Protein AF-A0A368TLS4-F1 (afdb_monomer_lite)

Secondary structure (DSSP, 8-state):
-----TTT-----------TT-------------------------HHHHHHHHHHTTEEEEEEEETT-SSPPP-TT---EEEEEEE-----

Radius of gyration: 27.34 Å; chains: 1; bounding box: 35×42×76 Å

Foldseek 3Di:
DDDDDPPDDPWDFDFDDDDPPDDGDGDTDPPDDPDDDDDDDDDDDDPVVVCVVQVVVQKAWPDKAAVPDRPHDDDPVRPHIDTDIDRHPDPD

pLDDT: mean 74.11, std 21.14, range [28.0, 95.75]

Structure (mmCIF, N/CA/C/O backbone):
data_AF-A0A368TLS4-F1
#
_entry.id   AF-A0A368TLS4-F1
#
loop_
_atom_site.group_PDB
_atom_site.id
_atom_site.type_symbol
_atom_site.label_atom_id
_atom_site.label_alt_id
_atom_site.label_comp_id
_atom_site.label_asym_id
_atom_site.label_entity_id
_atom_site.label_seq_id
_atom_site.pdbx_PDB_ins_code
_atom_site.Cartn_x
_atom_site.Cartn_y
_atom_site.Cartn_z
_atom_site.occupancy
_atom_site.B_iso_or_equiv
_atom_site.auth_seq_id
_atom_site.auth_comp_id
_atom_site.auth_asym_id
_atom_site.auth_atom_id
_atom_site.pdbx_PDB_model_num
ATOM 1 N N . MET A 1 1 ? 12.125 28.311 -45.182 1.00 28.34 1 MET A N 1
ATOM 2 C CA . MET A 1 1 ? 12.219 29.002 -43.880 1.00 28.34 1 MET A CA 1
ATOM 3 C C . MET A 1 1 ? 11.992 27.934 -42.823 1.00 28.34 1 MET A C 1
ATOM 5 O O . MET A 1 1 ? 10.886 27.421 -42.753 1.00 28.34 1 MET A O 1
ATOM 9 N N . ASN A 1 2 ? 13.045 27.489 -42.133 1.00 28.00 2 ASN A N 1
ATOM 10 C CA . ASN A 1 2 ? 12.958 26.377 -41.182 1.00 28.00 2 ASN A CA 1
ATOM 11 C C . ASN A 1 2 ? 12.849 26.945 -39.768 1.00 28.00 2 ASN A C 1
ATOM 13 O O . ASN A 1 2 ? 13.796 27.551 -39.275 1.00 28.00 2 ASN A O 1
ATOM 17 N N . PHE A 1 3 ? 11.692 26.756 -39.141 1.00 40.56 3 PHE A N 1
ATOM 18 C CA . PHE A 1 3 ? 11.476 27.050 -37.730 1.00 40.56 3 PHE A CA 1
ATOM 19 C C . PHE A 1 3 ? 11.602 25.752 -36.941 1.00 40.56 3 PHE A C 1
ATOM 21 O O . PHE A 1 3 ? 10.625 25.024 -36.831 1.00 40.56 3 PHE A O 1
ATOM 28 N N . VAL A 1 4 ? 12.784 25.454 -36.401 1.00 41.09 4 VAL A N 1
ATOM 29 C CA . VAL A 1 4 ? 12.911 24.508 -35.282 1.00 41.09 4 VAL A CA 1
ATOM 30 C C . VAL A 1 4 ? 14.085 24.957 -34.410 1.00 41.09 4 VAL A C 1
ATOM 32 O O . VAL A 1 4 ? 15.205 25.116 -34.900 1.00 41.09 4 VAL A O 1
ATOM 35 N N . SER A 1 5 ? 13.812 25.199 -33.124 1.00 39.91 5 SER A N 1
ATOM 36 C CA . SER A 1 5 ? 14.828 25.450 -32.097 1.00 39.91 5 SER A CA 1
ATOM 37 C C . SER A 1 5 ? 15.727 24.219 -31.955 1.00 39.91 5 SER A C 1
ATOM 39 O O . SER A 1 5 ? 15.235 23.108 -31.778 1.00 39.91 5 SER A O 1
ATOM 41 N N . LYS A 1 6 ? 17.049 24.411 -32.030 1.00 46.81 6 LYS A N 1
ATOM 42 C CA . LYS A 1 6 ? 18.054 23.334 -31.958 1.00 46.81 6 LYS A CA 1
ATOM 43 C C . LYS A 1 6 ? 18.153 22.654 -30.585 1.00 46.81 6 LYS A C 1
ATOM 45 O O . LYS A 1 6 ? 18.894 21.683 -30.473 1.00 46.81 6 LYS A O 1
ATOM 50 N N . GLN A 1 7 ? 17.500 23.185 -29.551 1.00 51.84 7 GLN A N 1
ATOM 51 C CA . GLN A 1 7 ? 17.843 22.851 -28.168 1.00 51.84 7 GLN A CA 1
ATOM 52 C C . GLN A 1 7 ? 17.041 21.710 -27.537 1.00 51.84 7 GLN A C 1
ATOM 54 O O . GLN A 1 7 ? 17.596 21.069 -26.654 1.00 51.84 7 GLN A O 1
ATOM 59 N N . ASP A 1 8 ? 15.851 21.357 -28.038 1.00 46.44 8 ASP A N 1
ATOM 60 C CA . ASP A 1 8 ? 15.004 20.375 -27.333 1.00 46.44 8 ASP A CA 1
ATOM 61 C C . ASP A 1 8 ? 14.661 19.101 -28.123 1.00 46.44 8 ASP A C 1
ATOM 63 O O . ASP A 1 8 ? 14.313 18.093 -27.514 1.00 46.44 8 ASP A O 1
ATOM 67 N N . TYR A 1 9 ? 14.805 19.073 -29.458 1.00 50.44 9 TYR A N 1
ATOM 68 C CA . TYR A 1 9 ? 14.453 17.884 -30.253 1.00 50.44 9 TYR A CA 1
ATOM 69 C C . TYR A 1 9 ? 15.354 17.711 -31.492 1.00 50.44 9 TYR A C 1
ATOM 71 O O . TYR A 1 9 ? 15.523 18.659 -32.259 1.00 50.44 9 TYR A O 1
ATOM 79 N N . PRO A 1 10 ? 15.898 16.505 -31.766 1.00 45.50 10 PRO A N 1
ATOM 80 C CA . PRO A 1 10 ? 16.755 16.249 -32.931 1.00 45.50 10 PRO A CA 1
ATOM 81 C C . PRO A 1 10 ? 15.981 16.067 -34.251 1.00 45.50 10 PRO A C 1
ATOM 83 O O . PRO A 1 10 ? 16.580 15.744 -35.275 1.00 45.50 10 PRO A O 1
ATOM 86 N N . LEU A 1 11 ? 14.659 16.255 -34.259 1.00 50.75 11 LEU A N 1
ATOM 87 C CA . LEU A 1 11 ? 13.830 16.068 -35.449 1.00 50.75 11 LEU A CA 1
ATOM 88 C C . LEU A 1 11 ? 13.985 17.259 -36.402 1.00 50.75 11 LEU A C 1
ATOM 90 O O . LEU A 1 11 ? 13.336 18.293 -36.252 1.00 50.75 11 LEU A O 1
ATOM 94 N N . GLN A 1 12 ? 14.844 17.107 -37.409 1.00 52.84 12 GLN A N 1
ATOM 95 C CA . GLN A 1 12 ? 14.928 18.047 -38.524 1.00 52.84 12 GLN A CA 1
ATOM 96 C C . GLN A 1 12 ? 13.993 17.602 -39.649 1.00 52.84 12 GLN A C 1
ATOM 98 O O . GLN A 1 12 ? 14.213 16.583 -40.300 1.00 52.84 12 GLN A O 1
ATOM 103 N N . VAL A 1 13 ? 12.951 18.392 -39.906 1.00 50.94 13 VAL A N 1
ATOM 104 C CA . VAL A 1 13 ? 12.100 18.216 -41.087 1.00 50.94 13 VAL A CA 1
ATOM 105 C C . VAL A 1 13 ? 12.763 18.941 -42.257 1.00 50.94 13 VAL A C 1
ATOM 107 O O . VAL A 1 13 ? 12.711 20.167 -42.359 1.00 50.94 13 VAL A O 1
ATOM 110 N N . GLY A 1 14 ? 13.434 18.189 -43.128 1.00 49.78 14 GLY A N 1
ATOM 111 C CA . GLY A 1 14 ? 14.002 18.712 -44.369 1.00 49.78 14 GLY A CA 1
ATOM 112 C C . GLY A 1 14 ? 12.991 18.633 -45.511 1.00 49.78 14 GLY A C 1
ATOM 113 O O . GLY A 1 14 ? 12.646 17.541 -45.952 1.00 49.78 14 GLY A O 1
ATOM 114 N N . ILE A 1 15 ? 12.532 19.775 -46.028 1.00 52.28 15 ILE A N 1
ATOM 115 C CA . ILE A 1 15 ? 11.768 19.826 -47.285 1.00 52.28 15 ILE A CA 1
ATOM 116 C C . ILE A 1 15 ? 12.773 20.034 -48.422 1.00 52.28 15 ILE A C 1
ATOM 118 O O . ILE A 1 15 ? 13.314 21.128 -48.587 1.00 52.28 15 ILE A O 1
ATOM 122 N N . SER A 1 16 ? 13.052 18.983 -49.195 1.00 46.81 16 SER A N 1
ATOM 123 C CA . SER A 1 16 ? 13.927 19.068 -50.368 1.00 46.81 16 SER A CA 1
ATOM 124 C C . SER A 1 16 ? 13.120 19.485 -51.598 1.00 46.81 16 SER A C 1
ATOM 126 O O . SER A 1 16 ? 12.419 18.665 -52.178 1.00 46.81 16 SER A O 1
ATOM 128 N N . SER A 1 17 ? 13.258 20.762 -51.975 1.00 48.78 17 SER A N 1
ATOM 129 C CA . SER A 1 17 ? 12.830 21.387 -53.239 1.00 48.78 17 SER A CA 1
ATOM 130 C C . SER A 1 17 ? 11.328 21.362 -53.579 1.00 48.78 17 SER A C 1
ATOM 132 O O . SER A 1 17 ? 10.640 20.350 -53.503 1.00 48.78 17 SER A O 1
ATOM 134 N N . TYR A 1 18 ? 10.811 22.513 -54.012 1.00 50.69 18 TYR A N 1
ATOM 135 C CA . TYR A 1 18 ? 9.416 22.700 -54.403 1.00 50.69 18 TYR A CA 1
ATOM 136 C C . TYR A 1 18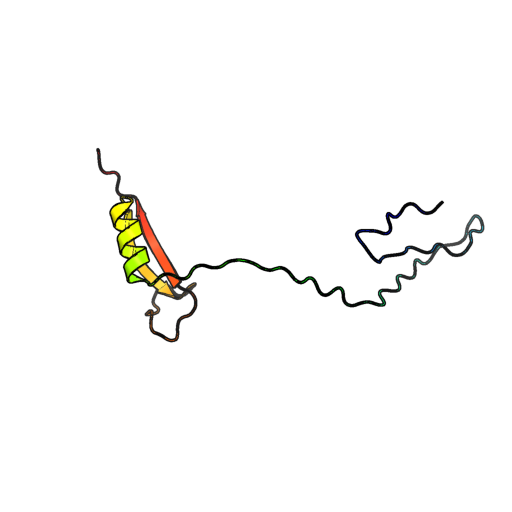 ? 9.308 22.949 -55.911 1.00 50.69 18 TYR A C 1
ATOM 138 O O . TYR A 1 18 ? 9.985 23.807 -56.474 1.00 50.69 18 TYR A O 1
ATOM 146 N N . LYS A 1 19 ? 8.39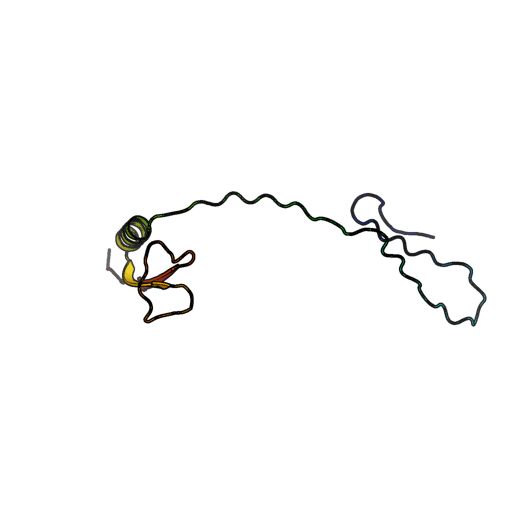7 22.230 -56.568 1.00 53.22 19 LYS A N 1
ATOM 147 C CA . LYS A 1 19 ? 7.778 22.659 -57.827 1.00 53.22 19 LYS A CA 1
ATOM 148 C C . LYS A 1 19 ? 6.269 22.674 -57.622 1.00 53.22 19 LYS A C 1
ATOM 150 O O . LYS A 1 19 ? 5.713 21.757 -57.019 1.00 53.22 19 LYS A O 1
ATOM 155 N N . GLN A 1 20 ? 5.625 23.743 -58.079 1.00 47.97 20 GLN A N 1
ATOM 156 C CA . GLN A 1 20 ? 4.192 23.965 -57.910 1.00 47.97 20 GLN A CA 1
ATOM 157 C C . GLN A 1 20 ? 3.416 22.818 -58.582 1.00 47.97 20 GLN A C 1
ATOM 159 O O . GLN A 1 20 ? 3.561 22.598 -59.781 1.00 47.97 20 GLN A O 1
ATOM 164 N N . GLY A 1 21 ? 2.659 22.051 -57.789 1.00 56.75 21 GLY A N 1
ATOM 165 C CA . GLY A 1 21 ? 1.894 20.879 -58.244 1.00 56.75 21 GLY A CA 1
ATOM 166 C C . GLY A 1 21 ? 2.482 19.499 -57.903 1.00 56.75 21 GLY A C 1
ATOM 167 O O . GLY A 1 21 ? 1.857 18.497 -58.236 1.00 56.75 21 GLY A O 1
ATOM 168 N N . ALA A 1 22 ? 3.639 19.404 -57.237 1.00 55.34 22 ALA A N 1
ATOM 169 C CA . ALA A 1 22 ? 4.225 18.116 -56.844 1.00 55.34 22 ALA A CA 1
ATOM 170 C C . ALA A 1 22 ? 3.766 17.648 -55.446 1.00 55.34 22 ALA A C 1
ATOM 172 O O . ALA A 1 22 ? 3.765 18.420 -54.487 1.00 55.34 22 ALA A O 1
ATOM 173 N N . THR A 1 23 ? 3.420 16.362 -55.312 1.00 50.62 23 THR A N 1
ATOM 174 C CA . THR A 1 23 ? 3.101 15.724 -54.023 1.00 50.62 23 THR A CA 1
ATOM 175 C C . THR A 1 23 ? 4.380 15.499 -53.217 1.00 50.62 23 THR A C 1
ATOM 177 O O . THR A 1 23 ? 5.225 14.685 -53.586 1.00 50.62 23 THR A O 1
ATOM 180 N N . ILE A 1 24 ? 4.522 16.214 -52.101 1.00 57.28 24 ILE A N 1
ATOM 181 C CA . ILE A 1 24 ? 5.672 16.084 -51.202 1.00 57.28 24 ILE A CA 1
ATOM 182 C C . ILE A 1 24 ? 5.502 14.810 -50.369 1.00 57.28 24 ILE A C 1
ATOM 184 O O . ILE A 1 24 ? 4.538 14.683 -49.615 1.00 57.28 24 ILE A O 1
ATOM 188 N N . LYS A 1 25 ? 6.450 13.875 -50.469 1.00 47.66 25 LYS A N 1
ATOM 189 C CA . LYS A 1 25 ? 6.580 12.770 -49.511 1.00 47.66 25 LYS A CA 1
ATOM 190 C C . LYS A 1 25 ? 7.575 13.186 -48.434 1.00 47.66 25 LYS A C 1
ATOM 192 O O . LYS A 1 25 ? 8.762 13.328 -48.711 1.00 47.66 25 LYS A O 1
ATOM 197 N N . ALA A 1 26 ? 7.086 13.422 -47.220 1.00 51.09 26 ALA A N 1
ATOM 198 C CA . ALA A 1 26 ? 7.947 13.683 -46.076 1.00 51.09 26 ALA A CA 1
ATOM 199 C C . ALA A 1 26 ? 8.675 12.387 -45.696 1.00 51.09 26 ALA A C 1
ATOM 201 O O . ALA A 1 26 ? 8.043 11.400 -45.323 1.00 51.09 26 ALA A O 1
ATOM 202 N N . HIS A 1 27 ? 10.000 12.386 -45.811 1.00 44.94 27 HIS A N 1
ATOM 203 C CA . HIS A 1 27 ? 10.840 11.309 -45.304 1.00 44.94 27 HIS A CA 1
ATOM 204 C C . HIS A 1 27 ? 11.386 11.737 -43.942 1.00 44.94 27 HIS A C 1
ATOM 206 O O . HIS A 1 27 ? 12.198 12.655 -43.855 1.00 44.94 27 HIS A O 1
ATOM 212 N N . PHE A 1 28 ? 10.920 11.088 -42.876 1.00 53.72 28 PHE A N 1
ATOM 213 C CA . PHE A 1 28 ? 11.460 11.272 -41.532 1.00 53.72 28 PHE A CA 1
ATOM 214 C C . PHE A 1 28 ? 12.631 10.303 -41.351 1.00 53.72 28 PHE A C 1
ATOM 216 O O . PHE A 1 28 ? 12.437 9.091 -41.382 1.00 53.72 28 PHE A O 1
ATOM 223 N N . HIS A 1 29 ? 13.845 10.831 -41.193 1.00 46.38 29 HIS A N 1
ATOM 224 C CA . HIS A 1 29 ? 14.993 10.053 -40.726 1.00 46.38 29 HIS A CA 1
ATOM 225 C C . HIS A 1 29 ? 15.081 10.220 -39.206 1.00 46.38 29 HIS A C 1
ATOM 227 O O . HIS A 1 29 ? 15.438 11.289 -38.714 1.00 46.38 29 HIS A O 1
ATOM 233 N N . ILE A 1 30 ? 14.702 9.182 -38.459 1.00 53.72 30 ILE A N 1
ATOM 234 C CA . ILE A 1 30 ? 14.926 9.103 -37.012 1.00 53.72 30 ILE A CA 1
ATOM 235 C C . ILE A 1 30 ? 16.203 8.281 -36.829 1.00 53.72 30 ILE A C 1
ATOM 237 O O . ILE A 1 30 ? 16.159 7.059 -36.801 1.00 53.72 30 ILE A O 1
ATOM 241 N N . GLU A 1 31 ? 17.354 8.949 -36.768 1.00 53.72 31 GLU A N 1
ATOM 242 C CA . GLU A 1 31 ? 18.668 8.289 -36.643 1.00 53.72 31 GLU A CA 1
ATOM 243 C C . GLU A 1 31 ? 19.136 8.097 -35.193 1.00 53.72 31 GLU A C 1
ATOM 245 O O . GLU A 1 31 ? 20.285 7.730 -34.951 1.00 53.72 31 GLU A O 1
ATOM 250 N N . LYS A 1 32 ? 18.286 8.355 -34.193 1.00 55.41 32 LYS A N 1
ATOM 251 C CA . LYS A 1 32 ? 18.736 8.316 -32.800 1.00 55.41 32 LYS A CA 1
ATOM 252 C C . LYS A 1 32 ? 17.654 7.829 -31.853 1.00 55.41 32 LYS A C 1
ATOM 254 O O . LYS A 1 32 ? 16.615 8.467 -31.707 1.00 55.41 32 LYS A O 1
ATOM 259 N N . GLU A 1 33 ? 17.943 6.727 -31.171 1.00 57.97 33 GLU A N 1
ATOM 260 C CA . GLU A 1 33 ? 17.267 6.352 -29.933 1.00 57.97 33 GLU A CA 1
ATOM 261 C C . GLU A 1 33 ? 17.493 7.481 -28.917 1.00 57.97 33 GLU A C 1
ATOM 263 O O . GLU A 1 33 ? 18.620 7.756 -28.494 1.00 57.97 33 GLU A O 1
ATOM 268 N N . VAL A 1 34 ? 16.432 8.213 -28.577 1.00 63.44 34 VAL A N 1
ATOM 269 C CA . VAL A 1 34 ? 16.491 9.242 -27.537 1.00 63.44 34 VAL A CA 1
ATOM 270 C C . VAL A 1 34 ? 16.326 8.538 -26.195 1.00 63.44 34 VAL A C 1
ATOM 272 O O . VAL A 1 34 ? 15.215 8.253 -25.760 1.00 63.44 34 VAL A O 1
ATOM 275 N N . MET A 1 35 ? 17.448 8.234 -25.546 1.00 58.41 35 MET A N 1
ATOM 276 C CA . MET A 1 35 ? 17.473 7.712 -24.179 1.00 58.41 35 MET A CA 1
ATOM 277 C C . MET A 1 35 ? 17.116 8.838 -23.200 1.00 58.41 35 MET A C 1
ATOM 279 O O . MET A 1 35 ? 17.941 9.709 -22.918 1.00 58.41 35 MET A O 1
ATOM 283 N N . ILE A 1 36 ? 15.882 8.836 -22.693 1.00 74.75 36 ILE A N 1
ATOM 284 C CA . ILE A 1 36 ? 15.424 9.773 -21.659 1.00 74.75 36 ILE A CA 1
ATOM 285 C C . ILE A 1 36 ? 15.874 9.225 -20.299 1.00 74.75 36 ILE A C 1
ATOM 287 O O . ILE A 1 36 ? 15.422 8.167 -19.873 1.00 74.75 36 ILE A O 1
ATOM 291 N N . ASN A 1 37 ? 16.790 9.927 -19.630 1.00 78.81 37 ASN A N 1
ATOM 292 C CA . ASN A 1 37 ? 17.322 9.536 -18.323 1.00 78.81 37 ASN A CA 1
ATOM 293 C C . ASN A 1 37 ? 16.729 10.431 -17.227 1.00 78.81 37 ASN A C 1
ATOM 295 O O . ASN A 1 37 ? 17.253 11.512 -16.954 1.00 78.81 37 ASN A O 1
ATOM 299 N N . GLU A 1 38 ? 15.631 9.991 -16.620 1.00 83.06 38 GLU A N 1
ATOM 300 C CA . GLU A 1 38 ? 14.964 10.694 -15.523 1.00 83.06 38 GLU A CA 1
ATOM 301 C C . GLU A 1 38 ? 15.303 10.033 -14.180 1.00 83.06 38 GLU A C 1
ATOM 303 O O . GLU A 1 38 ? 15.336 8.807 -14.064 1.00 83.06 38 GLU A O 1
ATOM 308 N N . LYS A 1 39 ? 15.580 10.841 -13.153 1.00 87.25 39 LYS A N 1
ATOM 309 C CA . LYS A 1 39 ? 15.913 10.360 -11.806 1.00 87.25 39 LYS A CA 1
ATOM 310 C C . LYS A 1 39 ? 14.822 10.781 -10.830 1.00 87.25 39 LYS A C 1
ATOM 312 O O . LYS A 1 39 ? 14.623 11.973 -10.624 1.00 87.25 39 LYS A O 1
ATOM 317 N N . HIS A 1 40 ? 14.194 9.802 -10.181 1.00 88.88 40 HIS A N 1
ATOM 318 C CA . HIS A 1 40 ? 13.158 10.014 -9.167 1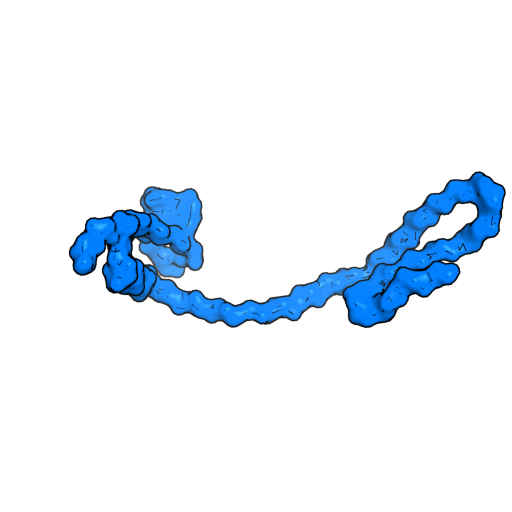.00 88.88 40 HIS A CA 1
ATOM 319 C C . HIS A 1 40 ? 13.638 9.539 -7.801 1.00 88.88 40 HIS A C 1
ATOM 321 O O . HIS A 1 40 ? 14.206 8.453 -7.676 1.00 88.88 40 HIS A O 1
ATOM 327 N N . VAL A 1 41 ? 13.407 10.346 -6.767 1.00 92.56 41 VAL A N 1
ATOM 328 C CA . VAL A 1 41 ? 13.702 9.955 -5.384 1.00 92.56 41 VAL A CA 1
ATOM 329 C C . VAL A 1 41 ? 12.501 9.193 -4.833 1.00 92.56 41 VAL A C 1
ATOM 331 O O . VAL A 1 41 ? 11.411 9.745 -4.725 1.00 92.56 41 VAL A O 1
ATOM 334 N N . MET A 1 42 ? 12.715 7.930 -4.470 1.00 89.56 42 MET A N 1
ATOM 335 C CA . MET A 1 42 ? 11.689 7.045 -3.916 1.00 89.56 42 MET A CA 1
ATOM 336 C C . MET A 1 42 ? 11.943 6.803 -2.428 1.00 89.56 42 MET A C 1
ATOM 338 O O . MET A 1 42 ? 13.093 6.686 -2.000 1.00 89.56 42 MET A O 1
ATOM 342 N N . ARG A 1 43 ? 10.868 6.680 -1.644 1.00 90.06 43 ARG A N 1
ATOM 343 C CA . ARG A 1 43 ? 10.929 6.267 -0.238 1.00 90.06 43 ARG A CA 1
ATOM 344 C C . ARG A 1 43 ? 10.094 5.013 -0.032 1.00 90.06 43 ARG A C 1
ATOM 346 O O . ARG A 1 43 ? 8.932 4.972 -0.418 1.00 90.06 43 ARG A O 1
ATOM 353 N N . PHE A 1 44 ? 10.698 4.024 0.611 1.00 87.94 44 PHE A N 1
ATOM 354 C CA . PHE A 1 44 ? 10.050 2.769 0.963 1.00 87.94 44 PHE A CA 1
ATOM 355 C C . PHE A 1 44 ? 9.637 2.794 2.432 1.00 87.94 44 PHE A C 1
ATOM 357 O O . PHE A 1 44 ? 10.331 3.381 3.264 1.00 87.94 44 PHE A O 1
ATOM 364 N N . TYR A 1 45 ? 8.503 2.163 2.721 1.00 88.62 45 TYR A N 1
ATOM 365 C CA . TYR A 1 45 ? 7.951 2.019 4.062 1.00 88.62 45 TYR A CA 1
ATOM 366 C C . TYR A 1 45 ? 7.648 0.553 4.323 1.00 88.62 45 TYR A C 1
ATOM 368 O O . TYR A 1 45 ? 7.213 -0.167 3.418 1.00 88.62 45 TYR A O 1
ATOM 376 N N . PHE A 1 46 ? 7.819 0.123 5.568 1.00 88.88 46 PHE A N 1
ATOM 377 C CA . PHE A 1 46 ? 7.292 -1.163 5.996 1.00 88.88 46 PHE A CA 1
ATOM 378 C C . PHE A 1 46 ? 5.767 -1.093 6.118 1.00 88.88 46 PHE A C 1
ATOM 380 O O . PHE A 1 46 ? 5.182 -0.061 6.453 1.00 88.88 46 PHE A O 1
ATOM 387 N N . SER A 1 47 ? 5.101 -2.224 5.896 1.00 89.94 47 SER A N 1
ATOM 388 C CA . SER A 1 47 ? 3.637 -2.320 5.985 1.00 89.94 47 SER A CA 1
ATOM 389 C C . SER A 1 47 ? 3.099 -1.921 7.367 1.00 89.94 47 SER A C 1
ATOM 391 O O . SER A 1 47 ? 2.031 -1.320 7.469 1.00 89.94 47 SER A O 1
ATOM 393 N N . GLN A 1 48 ? 3.863 -2.196 8.427 1.00 90.88 48 GLN A N 1
ATOM 394 C CA . GLN A 1 48 ? 3.537 -1.794 9.798 1.00 90.88 48 GLN A CA 1
ATOM 395 C C . GLN A 1 48 ? 3.593 -0.273 9.997 1.00 90.88 48 GLN A C 1
ATOM 397 O O . GLN A 1 48 ? 2.738 0.279 10.687 1.00 90.88 48 GLN A O 1
ATOM 402 N N . GLU A 1 49 ? 4.548 0.416 9.365 1.00 93.12 49 GLU A N 1
ATOM 403 C CA . GLU A 1 49 ? 4.655 1.878 9.439 1.00 93.12 49 GLU A CA 1
ATOM 404 C C . GLU A 1 49 ? 3.480 2.545 8.725 1.00 93.12 49 GLU A C 1
ATOM 406 O O . GLU A 1 49 ? 2.866 3.463 9.265 1.00 93.12 49 GLU A O 1
ATOM 411 N N . LEU A 1 50 ? 3.114 2.044 7.539 1.00 92.75 50 LEU A N 1
ATOM 412 C CA . LEU A 1 50 ? 1.943 2.534 6.805 1.00 92.75 50 LEU A CA 1
ATOM 413 C C . LEU A 1 50 ? 0.664 2.394 7.631 1.00 92.75 50 LEU A C 1
ATOM 415 O O . LEU A 1 50 ? -0.142 3.323 7.669 1.00 92.75 50 LEU A O 1
ATOM 419 N N . LYS A 1 51 ? 0.500 1.259 8.322 1.00 94.12 51 LYS A N 1
ATOM 420 C CA . LYS A 1 51 ? -0.627 1.045 9.231 1.00 94.12 51 LYS A CA 1
ATOM 421 C C . LYS A 1 51 ? -0.650 2.094 10.344 1.00 94.12 51 LYS A C 1
ATOM 423 O O . LYS A 1 51 ? -1.670 2.751 10.520 1.00 94.12 51 LYS A O 1
ATOM 428 N N . TYR A 1 52 ? 0.474 2.285 11.032 1.00 94.50 52 TYR A N 1
ATOM 429 C CA . TYR A 1 52 ? 0.595 3.270 12.107 1.00 94.50 52 TYR A CA 1
ATOM 430 C C . TYR A 1 52 ? 0.250 4.692 11.640 1.00 94.50 52 TYR A C 1
ATOM 432 O O . TYR A 1 52 ? -0.516 5.391 12.300 1.00 94.50 52 TYR A O 1
ATOM 440 N N . TYR A 1 53 ? 0.767 5.121 10.484 1.00 94.62 53 TYR A N 1
ATOM 441 C CA . TYR A 1 53 ? 0.478 6.456 9.958 1.00 94.62 53 TYR A CA 1
ATOM 442 C C . TYR A 1 53 ? -0.993 6.644 9.582 1.00 94.62 53 TYR A C 1
ATOM 444 O O . TYR A 1 53 ? -1.539 7.716 9.833 1.00 94.62 53 TYR A O 1
ATOM 452 N N . LEU A 1 54 ? -1.635 5.623 9.007 1.00 93.81 54 LEU A N 1
ATOM 453 C CA . LEU A 1 54 ? -3.056 5.679 8.655 1.00 93.81 54 LEU A CA 1
ATOM 454 C C . LEU A 1 54 ? -3.948 5.714 9.899 1.00 93.81 54 LEU A C 1
ATOM 456 O O . LEU A 1 54 ? -4.856 6.540 9.966 1.00 93.81 54 LEU A O 1
ATOM 460 N N . GLU A 1 55 ? -3.652 4.885 10.899 1.00 92.94 55 GLU A N 1
ATOM 461 C CA . GLU A 1 55 ? -4.380 4.874 12.173 1.00 92.94 55 GLU A CA 1
ATOM 462 C C . GLU A 1 55 ? -4.245 6.210 12.908 1.00 92.94 55 GLU A C 1
ATOM 464 O O . GLU A 1 55 ? -5.244 6.787 13.338 1.00 92.94 55 GLU A O 1
ATOM 469 N N . ASN A 1 56 ? -3.034 6.771 12.961 1.00 93.12 56 ASN A N 1
ATOM 470 C CA . ASN A 1 56 ? -2.802 8.089 13.552 1.00 93.12 56 ASN A CA 1
ATOM 471 C C . ASN A 1 56 ? -3.452 9.238 12.753 1.00 93.12 56 ASN A C 1
ATOM 473 O O . ASN A 1 56 ? -3.712 10.303 13.304 1.00 93.12 56 ASN A O 1
ATOM 477 N N . ALA A 1 57 ? -3.725 9.037 11.462 1.00 93.19 57 ALA A N 1
ATOM 478 C CA . ALA A 1 57 ? -4.437 9.993 10.618 1.00 93.19 57 ALA A CA 1
ATOM 479 C C . ALA A 1 57 ? -5.974 9.871 10.704 1.00 93.19 57 ALA A C 1
ATOM 481 O O . ALA A 1 57 ? -6.671 10.564 9.966 1.00 93.19 57 ALA A O 1
ATOM 482 N N . GLY A 1 58 ? -6.511 9.009 11.577 1.00 93.19 58 GLY A N 1
ATOM 483 C CA . GLY A 1 58 ? -7.959 8.831 11.749 1.00 93.19 58 GLY A CA 1
ATOM 484 C C . GLY A 1 58 ? -8.595 7.846 10.762 1.00 93.19 58 GLY A C 1
ATOM 485 O O . GLY A 1 58 ? -9.806 7.883 10.533 1.00 93.19 58 GLY A O 1
ATOM 486 N N . PHE A 1 59 ? -7.797 6.961 10.165 1.00 95.19 59 PHE A N 1
ATOM 487 C CA . PHE A 1 59 ? -8.294 5.882 9.319 1.00 95.19 59 PHE A CA 1
ATOM 488 C C . PHE A 1 59 ? -8.207 4.538 10.028 1.00 95.19 59 PHE A C 1
ATOM 490 O O . PHE A 1 59 ? -7.225 4.215 10.684 1.00 95.19 59 PHE A O 1
ATOM 497 N N . GLU A 1 60 ? -9.202 3.692 9.811 1.00 95.31 60 GLU A N 1
ATOM 498 C CA . GLU A 1 60 ? -9.151 2.300 10.231 1.00 95.31 60 GLU A CA 1
ATOM 499 C C . GLU A 1 60 ? -8.649 1.441 9.073 1.00 95.31 60 GLU A C 1
ATOM 501 O O . GLU A 1 60 ? -9.291 1.349 8.022 1.00 95.31 60 GLU A O 1
ATOM 506 N N . VAL A 1 61 ? -7.492 0.803 9.247 1.00 94.75 61 VAL A N 1
ATOM 507 C CA . VAL A 1 61 ? -6.916 -0.075 8.224 1.00 94.75 61 VAL A CA 1
ATOM 508 C C . VAL A 1 61 ? -7.660 -1.408 8.216 1.00 94.75 61 VAL A C 1
ATOM 510 O O . VAL A 1 61 ? -7.508 -2.225 9.120 1.00 94.75 61 VAL A O 1
ATOM 513 N N . LEU A 1 62 ? -8.441 -1.645 7.161 1.00 94.56 62 LEU A N 1
ATOM 514 C CA . LEU A 1 62 ? -9.232 -2.864 6.995 1.00 94.56 62 LEU A CA 1
ATOM 515 C C . LEU A 1 62 ? -8.393 -4.015 6.438 1.00 94.56 62 LEU A C 1
ATOM 517 O O . LEU A 1 62 ? -8.561 -5.165 6.844 1.00 94.56 62 LEU A O 1
ATOM 521 N N . LYS A 1 63 ? -7.519 -3.722 5.466 1.00 94.62 63 LYS A N 1
ATOM 522 C CA . LYS A 1 63 ? -6.724 -4.752 4.790 1.00 94.62 63 LYS A CA 1
ATOM 523 C C . LYS A 1 63 ? -5.445 -4.191 4.186 1.00 94.62 63 LYS A C 1
ATOM 525 O O . LYS A 1 63 ? -5.437 -3.096 3.634 1.00 94.62 63 LYS A O 1
ATOM 530 N N . ILE A 1 64 ? -4.387 -4.992 4.241 1.00 95.00 64 ILE A N 1
ATOM 531 C CA . ILE A 1 64 ? -3.159 -4.805 3.469 1.00 95.00 64 ILE A CA 1
ATOM 532 C C . ILE A 1 64 ? -2.987 -6.072 2.634 1.00 95.00 64 ILE A C 1
ATOM 534 O O . ILE A 1 64 ? -2.965 -7.172 3.189 1.00 95.00 64 ILE A O 1
ATOM 538 N N . CYS A 1 65 ? -2.919 -5.929 1.316 1.00 95.19 65 CYS A N 1
ATOM 539 C CA . CYS A 1 65 ? -2.843 -7.045 0.374 1.00 95.19 65 CYS A CA 1
ATOM 540 C C . CYS A 1 65 ? -1.873 -6.720 -0.773 1.00 95.19 65 CYS A C 1
ATOM 542 O O . CYS A 1 65 ? -1.503 -5.555 -0.939 1.00 95.19 65 CYS A O 1
ATOM 544 N N . PRO A 1 66 ? -1.430 -7.706 -1.568 1.00 95.31 66 PRO A N 1
ATOM 545 C CA . PRO A 1 66 ? -0.690 -7.425 -2.790 1.00 95.31 66 PRO A CA 1
ATOM 546 C C . PRO A 1 66 ? -1.498 -6.529 -3.740 1.00 95.31 66 PRO A C 1
ATOM 548 O O . PRO A 1 66 ? -2.733 -6.557 -3.772 1.00 95.31 66 PRO A O 1
ATOM 551 N N . PHE A 1 67 ? -0.800 -5.703 -4.513 1.00 92.81 67 PHE A N 1
ATOM 552 C CA . PHE A 1 67 ? -1.445 -4.833 -5.491 1.00 92.81 67 PHE A CA 1
ATOM 553 C C . PHE A 1 67 ? -2.211 -5.675 -6.527 1.00 92.81 67 PHE A C 1
ATOM 555 O O . PHE A 1 67 ? -1.648 -6.594 -7.114 1.00 92.81 67 PHE A O 1
ATOM 562 N N . LEU A 1 68 ? -3.491 -5.348 -6.740 1.00 92.38 68 LEU A N 1
ATOM 563 C CA . LEU A 1 68 ? -4.446 -6.061 -7.610 1.00 92.38 68 LEU A CA 1
ATOM 564 C C . LEU A 1 68 ? -4.856 -7.477 -7.167 1.00 92.38 68 LEU A C 1
ATOM 566 O O . LEU A 1 68 ? -5.648 -8.107 -7.865 1.00 92.38 68 LEU A O 1
ATOM 570 N N . ASP A 1 69 ? -4.421 -7.950 -5.999 1.00 94.12 69 ASP A N 1
ATOM 571 C CA . ASP A 1 69 ? -4.905 -9.201 -5.411 1.00 94.12 69 ASP A CA 1
ATOM 572 C C . ASP A 1 69 ? -5.447 -8.953 -4.003 1.00 94.12 69 ASP A C 1
ATOM 574 O O . ASP A 1 69 ? -4.711 -8.861 -3.022 1.00 94.12 69 ASP A O 1
ATOM 578 N N . LEU A 1 70 ? -6.774 -8.862 -3.904 1.00 93.12 70 LEU A N 1
ATOM 579 C CA . LEU A 1 70 ? -7.454 -8.587 -2.645 1.00 93.12 70 LEU A CA 1
ATOM 580 C C . LEU A 1 70 ? -7.312 -9.732 -1.637 1.00 93.12 70 LEU A C 1
ATOM 582 O O . LEU A 1 70 ? -7.395 -9.482 -0.436 1.00 93.12 70 LEU A O 1
ATOM 586 N N . ASN A 1 71 ? -7.160 -10.978 -2.088 1.00 94.12 71 ASN A N 1
ATOM 587 C CA . ASN A 1 71 ? -7.134 -12.159 -1.218 1.00 94.12 71 ASN A CA 1
ATOM 588 C C . ASN A 1 71 ? -5.717 -12.670 -0.951 1.00 94.12 71 ASN A C 1
ATOM 590 O O . ASN A 1 71 ? -5.531 -13.477 -0.039 1.00 94.12 71 ASN A O 1
ATOM 594 N N . GLY A 1 72 ? -4.740 -12.170 -1.700 1.00 91.25 72 GLY A N 1
ATOM 595 C CA . GLY A 1 72 ? -3.332 -12.459 -1.514 1.00 91.25 72 GLY A CA 1
ATOM 596 C C . GLY A 1 72 ? -2.819 -12.058 -0.136 1.00 91.25 72 GLY A C 1
ATOM 597 O O . GLY A 1 72 ? -3.309 -11.129 0.518 1.00 91.25 72 GLY A O 1
ATOM 598 N N . ARG A 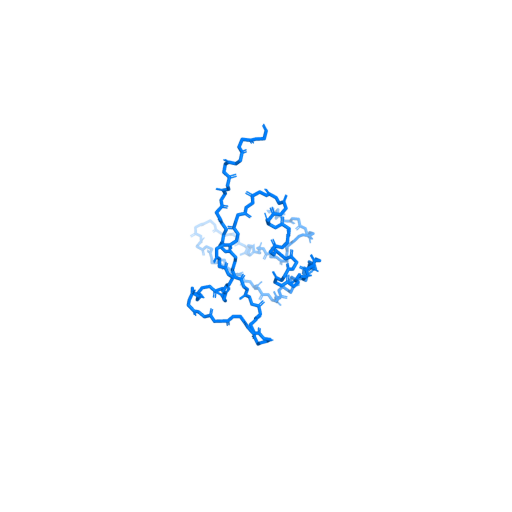1 73 ? -1.786 -12.773 0.302 1.00 91.06 73 ARG A N 1
ATOM 599 C CA . ARG A 1 73 ? -1.055 -12.479 1.530 1.00 91.06 73 ARG A CA 1
ATOM 600 C C . ARG A 1 73 ? 0.213 -11.715 1.173 1.00 91.06 73 ARG A C 1
ATOM 602 O O . ARG A 1 73 ? 0.888 -12.057 0.212 1.00 91.06 73 ARG A O 1
ATOM 609 N N . VAL A 1 74 ? 0.525 -10.684 1.949 1.00 91.88 74 VAL A N 1
ATOM 610 C CA . VAL A 1 74 ? 1.800 -9.974 1.818 1.00 91.88 74 VAL A CA 1
ATOM 611 C C . VAL A 1 74 ? 2.892 -10.778 2.517 1.00 91.88 74 VAL A C 1
ATOM 613 O O . VAL A 1 74 ? 2.739 -11.147 3.685 1.00 91.88 74 VAL A O 1
ATOM 616 N N . ASP A 1 75 ? 3.980 -11.022 1.799 1.00 89.44 75 ASP A N 1
ATOM 617 C CA . ASP A 1 75 ? 5.217 -11.626 2.286 1.00 89.44 75 ASP A CA 1
ATOM 618 C C . ASP A 1 75 ? 6.439 -10.887 1.704 1.00 89.44 75 ASP A C 1
ATOM 620 O O . ASP A 1 75 ? 6.305 -9.854 1.045 1.00 89.44 75 ASP A O 1
ATOM 624 N N . GLU A 1 76 ? 7.637 -11.397 1.980 1.00 87.12 76 GLU A N 1
ATOM 625 C CA . GLU A 1 76 ? 8.915 -10.819 1.544 1.00 87.12 76 GLU A CA 1
ATOM 626 C C . GLU A 1 76 ? 9.150 -10.843 0.025 1.00 87.12 76 GLU A C 1
ATOM 628 O O . GLU A 1 76 ? 10.052 -10.162 -0.465 1.00 87.12 76 GLU A O 1
ATOM 633 N N . HIS A 1 77 ? 8.345 -11.583 -0.737 1.00 89.31 77 HIS A N 1
ATOM 634 C CA . HIS A 1 77 ? 8.433 -11.644 -2.194 1.00 89.31 77 HIS A CA 1
ATOM 635 C C . HIS A 1 77 ? 7.488 -10.647 -2.886 1.00 89.31 77 HIS A C 1
ATOM 637 O O . HIS A 1 77 ? 7.572 -10.457 -4.104 1.00 89.31 77 HIS A O 1
ATOM 643 N N . VAL A 1 78 ? 6.611 -9.973 -2.133 1.00 89.00 78 VAL A N 1
ATOM 644 C CA . VAL A 1 78 ? 5.640 -9.010 -2.667 1.00 89.00 78 VAL A CA 1
ATOM 645 C C . VAL A 1 78 ? 6.241 -7.604 -2.723 1.00 89.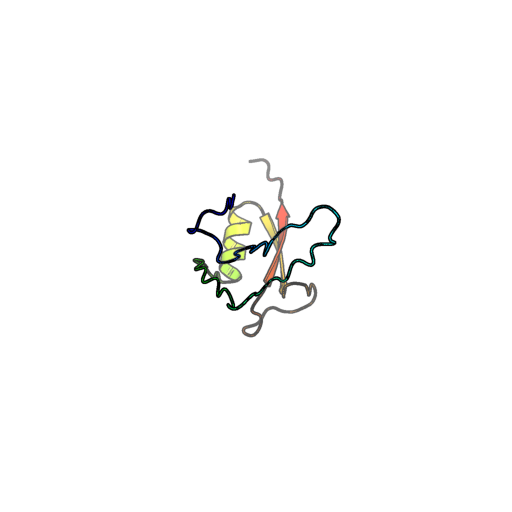00 78 VAL A C 1
ATOM 647 O O . VAL A 1 78 ? 6.448 -6.951 -1.705 1.00 89.00 78 VAL A O 1
ATOM 650 N N . TRP A 1 79 ? 6.460 -7.103 -3.941 1.00 86.19 79 TRP A N 1
ATOM 651 C CA . TRP A 1 79 ? 7.027 -5.767 -4.180 1.00 86.19 79 TRP A CA 1
ATOM 652 C C . TRP A 1 79 ? 6.015 -4.624 -4.072 1.00 86.19 79 TRP A C 1
ATOM 654 O O . TRP A 1 79 ? 6.367 -3.521 -3.662 1.00 86.19 79 TRP A O 1
ATOM 664 N N . ASN A 1 80 ? 4.763 -4.871 -4.461 1.00 90.88 80 ASN A N 1
ATOM 665 C CA . ASN A 1 80 ? 3.717 -3.855 -4.514 1.00 90.88 80 ASN A CA 1
ATOM 666 C C . ASN A 1 80 ? 2.561 -4.267 -3.614 1.00 90.88 80 ASN A C 1
ATOM 668 O O . ASN A 1 80 ? 1.994 -5.350 -3.778 1.00 90.88 80 ASN A O 1
ATOM 672 N N . ILE A 1 81 ? 2.183 -3.380 -2.702 1.00 94.12 81 ILE A N 1
ATOM 673 C CA . ILE A 1 81 ? 1.065 -3.586 -1.785 1.00 94.12 81 ILE A CA 1
ATOM 674 C C . ILE A 1 81 ? -0.010 -2.528 -2.011 1.00 94.12 81 ILE A C 1
ATOM 676 O O . ILE A 1 81 ? 0.273 -1.404 -2.422 1.00 94.12 81 ILE A O 1
ATOM 680 N N . ALA A 1 82 ? -1.248 -2.891 -1.712 1.00 94.88 82 ALA A N 1
ATOM 681 C CA . ALA A 1 82 ? -2.381 -1.991 -1.607 1.00 94.88 82 ALA A CA 1
ATOM 682 C C . ALA A 1 82 ? -2.873 -1.981 -0.157 1.00 94.88 82 ALA A C 1
ATOM 684 O O . ALA A 1 82 ? -2.942 -3.025 0.500 1.00 94.88 82 ALA A O 1
ATOM 685 N N . VAL A 1 83 ? -3.229 -0.797 0.339 1.00 95.12 83 VAL A N 1
ATOM 686 C CA . VAL A 1 83 ? -3.821 -0.625 1.668 1.00 95.12 83 VAL A CA 1
ATOM 687 C C . VAL A 1 83 ? -5.245 -0.123 1.505 1.00 95.12 83 VAL A C 1
ATOM 689 O O . VAL A 1 83 ? -5.490 0.871 0.825 1.00 95.12 83 VAL A O 1
ATOM 692 N N . ILE A 1 84 ? -6.184 -0.823 2.129 1.00 94.94 84 ILE A N 1
ATOM 693 C CA . ILE A 1 84 ? -7.599 -0.473 2.157 1.00 94.94 84 ILE A CA 1
ATOM 694 C C . ILE A 1 84 ? -7.897 0.031 3.557 1.00 94.94 84 ILE A C 1
ATOM 696 O O . ILE A 1 84 ? -7.779 -0.715 4.533 1.00 94.94 84 ILE A O 1
ATOM 700 N N . ALA A 1 85 ? -8.292 1.294 3.645 1.00 95.75 85 ALA A N 1
ATOM 701 C CA . ALA A 1 85 ? -8.618 1.937 4.901 1.00 95.75 85 ALA A CA 1
ATOM 702 C C . ALA A 1 85 ? -9.982 2.623 4.817 1.00 95.75 85 ALA A C 1
ATOM 704 O O . ALA A 1 85 ? -10.381 3.129 3.766 1.00 95.75 85 ALA A O 1
ATOM 705 N N . ARG A 1 86 ? -10.703 2.619 5.934 1.00 95.12 86 ARG A N 1
ATOM 706 C CA . ARG A 1 86 ? -11.981 3.304 6.100 1.00 95.12 86 ARG A CA 1
ATOM 707 C C . ARG A 1 86 ? -11.737 4.616 6.829 1.00 95.12 86 ARG A C 1
ATOM 709 O O . ARG A 1 86 ? -11.088 4.625 7.869 1.00 95.12 86 ARG A O 1
ATOM 716 N N . ALA A 1 87 ? -12.267 5.712 6.294 1.00 93.00 87 ALA A N 1
ATOM 717 C CA . ALA A 1 87 ? -12.298 6.976 7.017 1.00 93.00 87 ALA A CA 1
ATOM 718 C C . ALA A 1 87 ? -13.225 6.825 8.226 1.00 93.00 87 ALA A C 1
ATOM 720 O O .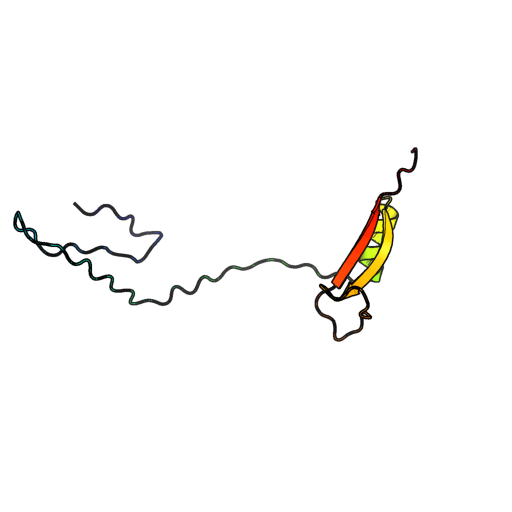 ALA A 1 87 ? -14.388 6.443 8.066 1.00 93.00 87 ALA A O 1
ATOM 721 N N . VAL A 1 88 ? -12.708 7.092 9.421 1.00 87.62 88 VAL A N 1
ATOM 722 C CA . VAL A 1 88 ? -13.518 7.088 10.636 1.00 87.62 88 VAL A CA 1
ATOM 723 C C . VAL A 1 88 ? -13.932 8.533 10.877 1.00 87.62 88 VAL A C 1
ATOM 725 O O . VAL A 1 88 ? -13.088 9.392 11.113 1.00 87.62 88 VAL A O 1
ATOM 728 N N . SER A 1 89 ? -15.227 8.836 10.775 1.00 69.75 89 SER A N 1
ATOM 729 C CA . SER A 1 89 ? -15.761 10.128 11.209 1.00 69.75 89 SER A CA 1
ATOM 730 C C . SER A 1 89 ? -15.758 10.159 12.738 1.00 69.75 89 SER A C 1
ATOM 732 O O . SER A 1 89 ? -16.776 9.890 13.373 1.00 69.75 89 SER A O 1
ATOM 734 N N . GLY A 1 90 ? -14.590 10.388 13.331 1.00 60.56 90 GLY A N 1
ATOM 735 C CA . GLY A 1 90 ? -14.492 10.754 14.735 1.00 60.56 90 GLY A CA 1
ATOM 736 C C . GLY A 1 90 ? -14.897 12.214 14.869 1.00 60.56 90 GLY A C 1
ATOM 737 O O . GLY A 1 90 ? -14.226 13.079 14.312 1.00 60.56 90 GLY A O 1
ATOM 738 N N . GLU A 1 91 ? -16.006 12.477 15.557 1.00 53.56 91 GLU A N 1
ATOM 739 C CA . GLU A 1 91 ? -16.255 13.780 16.174 1.00 53.56 91 GLU A CA 1
ATOM 740 C C . GLU A 1 91 ? -15.040 14.085 17.066 1.00 53.56 91 GLU A C 1
ATOM 742 O O . GLU A 1 91 ? -14.825 13.408 18.072 1.00 53.56 91 GLU A O 1
ATOM 747 N N . VAL A 1 92 ? -14.182 15.004 16.614 1.00 55.16 92 VAL A N 1
ATOM 748 C CA . VAL A 1 92 ? -13.073 15.565 17.400 1.00 55.16 92 VAL A CA 1
ATOM 749 C C . VAL A 1 92 ? -13.621 16.648 18.314 1.00 55.16 92 VAL A C 1
ATOM 751 O O . VAL A 1 92 ? -14.408 17.480 17.805 1.00 55.16 92 VAL A O 1
#

Sequence (92 aa):
MNFVSKQDYPLQVGISSYKQGATIKAHFHIEKEVMINEKHVMRFYFSQELKYYLENAGFEVLKICPFLDLNGRVDEHVWNIAVIARAVSGEV